Protein AF-A0A932GV19-F1 (afdb_monomer_lite)

Foldseek 3Di:
DPCLCVQDDPVLLVVLLVLLVLLLVLQVVPVVPAFWDFDDDPDPVSCVVVVVGGRTGHPVSSVVSVVSSSQSSPDPDVVDDDLVPDPPNSDDPPSVVVRD

Secondary structure (DSSP, 8-state):
--TTSTT--HHHHHHHHHHHHHHHHHHHHH-TTS-EEEE----HHHHHHTTT--EEEEHHHHHHHHHHHHHHHT---SSPPPGGG-SS--SPTTTTGGG-

Structure (mmCIF, N/CA/C/O backbone):
data_AF-A0A932GV19-F1
#
_entry.id   AF-A0A932GV19-F1
#
loop_
_atom_site.group_PDB
_atom_site.id
_atom_site.type_symbol
_atom_site.label_atom_id
_atom_site.label_alt_id
_atom_site.label_comp_id
_atom_site.label_asym_id
_atom_site.label_entity_id
_atom_site.label_seq_id
_atom_site.pdbx_PDB_ins_code
_atom_site.Cartn_x
_atom_site.Cartn_y
_atom_site.Cartn_z
_atom_site.occupancy
_atom_site.B_iso_or_equiv
_atom_site.auth_seq_id
_atom_site.auth_comp_id
_atom_site.auth_asym_id
_atom_site.auth_atom_id
_atom_site.pdbx_PDB_model_num
ATOM 1 N N . MET A 1 1 ? -1.385 -20.221 2.674 1.00 36.72 1 MET A N 1
ATOM 2 C CA . MET A 1 1 ? 0.029 -19.952 2.332 1.00 36.72 1 MET A CA 1
ATOM 3 C C . MET A 1 1 ? 0.043 -18.988 1.158 1.00 36.72 1 MET A C 1
ATOM 5 O O . MET A 1 1 ? -0.169 -19.408 0.028 1.00 36.72 1 MET A O 1
ATOM 9 N N . SER A 1 2 ? 0.136 -17.686 1.419 1.00 42.12 2 SER A N 1
ATOM 10 C CA . SER A 1 2 ? 0.026 -16.673 0.366 1.00 42.12 2 SER A CA 1
ATOM 11 C C . SER A 1 2 ? 1.376 -16.518 -0.335 1.00 42.12 2 SER A C 1
ATOM 13 O O . SER A 1 2 ? 2.210 -15.748 0.130 1.00 42.12 2 SER A O 1
ATOM 15 N N . LYS A 1 3 ? 1.556 -17.226 -1.461 1.00 49.16 3 LYS A N 1
ATOM 16 C CA . LYS A 1 3 ? 2.732 -17.212 -2.367 1.00 49.16 3 LYS A CA 1
ATOM 17 C C . LYS A 1 3 ? 3.153 -15.823 -2.895 1.00 49.16 3 LYS A C 1
ATOM 19 O O . LYS A 1 3 ? 4.079 -15.703 -3.683 1.00 49.16 3 LYS A O 1
ATOM 24 N N . LEU A 1 4 ? 2.452 -14.760 -2.500 1.00 53.38 4 LEU A N 1
ATOM 25 C CA . LEU A 1 4 ? 2.720 -13.380 -2.907 1.00 53.38 4 LEU A CA 1
ATOM 26 C C . LEU A 1 4 ? 4.004 -12.808 -2.291 1.00 53.38 4 LEU A C 1
ATOM 28 O O . LEU A 1 4 ? 4.555 -11.856 -2.832 1.00 53.38 4 LEU A O 1
ATOM 32 N N . LEU A 1 5 ? 4.464 -13.356 -1.165 1.00 55.31 5 LEU A N 1
ATOM 33 C CA . LEU A 1 5 ? 5.625 -12.829 -0.441 1.00 55.31 5 LEU A CA 1
ATOM 34 C C . LEU A 1 5 ? 6.950 -13.471 -0.887 1.00 55.31 5 LEU A C 1
ATOM 36 O O . LEU A 1 5 ? 8.004 -12.898 -0.641 1.00 55.31 5 LEU A O 1
ATOM 40 N N . ASP A 1 6 ? 6.901 -14.596 -1.608 1.00 57.84 6 ASP A N 1
ATOM 41 C CA . ASP A 1 6 ? 8.093 -15.335 -2.052 1.00 57.84 6 ASP A CA 1
ATOM 42 C C . ASP A 1 6 ? 8.878 -14.613 -3.174 1.00 57.84 6 ASP A C 1
ATOM 44 O O . ASP A 1 6 ? 10.040 -14.925 -3.413 1.00 57.84 6 ASP A O 1
ATOM 48 N N . SER A 1 7 ? 8.270 -13.623 -3.846 1.00 62.94 7 SER A N 1
ATOM 49 C CA . SER A 1 7 ? 8.860 -12.830 -4.949 1.00 62.94 7 SER A CA 1
ATOM 50 C C . SER A 1 7 ? 9.290 -11.410 -4.520 1.00 62.94 7 SER A C 1
ATOM 52 O O . SER A 1 7 ? 9.520 -10.515 -5.342 1.00 62.94 7 SER A O 1
ATOM 54 N N . LEU A 1 8 ? 9.372 -11.154 -3.211 1.00 72.00 8 LEU A N 1
ATOM 55 C CA . LEU A 1 8 ? 9.791 -9.852 -2.701 1.00 72.00 8 LEU A CA 1
ATOM 56 C C . LEU A 1 8 ? 11.319 -9.721 -2.696 1.00 72.00 8 LEU A C 1
ATOM 58 O O . LEU A 1 8 ? 12.001 -10.224 -1.807 1.00 72.00 8 LEU A O 1
ATOM 62 N N . ASP A 1 9 ? 11.845 -8.983 -3.673 1.00 79.38 9 ASP A N 1
ATOM 63 C CA . ASP A 1 9 ? 13.226 -8.505 -3.649 1.00 79.38 9 ASP A CA 1
ATOM 64 C C . ASP A 1 9 ? 13.456 -7.472 -2.519 1.00 79.38 9 ASP A C 1
ATOM 66 O O . ASP A 1 9 ? 12.520 -6.874 -1.972 1.00 79.38 9 ASP A O 1
ATOM 70 N N . ASP A 1 10 ? 14.722 -7.213 -2.180 1.00 81.19 10 ASP A N 1
ATOM 71 C CA . ASP A 1 10 ? 15.085 -6.294 -1.092 1.00 81.19 10 ASP A CA 1
ATOM 72 C C . ASP A 1 10 ? 14.556 -4.864 -1.293 1.00 81.19 10 ASP A C 1
ATOM 74 O O . ASP A 1 10 ? 14.339 -4.123 -0.327 1.00 81.19 10 ASP A O 1
ATOM 78 N N . LYS A 1 11 ? 14.358 -4.435 -2.545 1.00 83.25 11 LYS A N 1
ATOM 79 C CA . LYS A 1 11 ? 13.822 -3.109 -2.863 1.00 83.25 11 LYS A CA 1
ATOM 80 C C . LYS A 1 11 ? 12.323 -3.057 -2.592 1.00 83.25 11 LYS A C 1
ATOM 82 O O . LYS A 1 11 ? 11.876 -2.122 -1.929 1.00 83.25 11 LYS A O 1
ATOM 87 N N . LYS A 1 12 ? 11.563 -4.067 -3.022 1.00 83.94 12 LYS A N 1
ATOM 88 C CA . LYS A 1 12 ? 10.136 -4.220 -2.706 1.00 83.94 12 LYS A CA 1
ATOM 89 C C . LYS A 1 12 ? 9.927 -4.286 -1.190 1.00 83.94 12 LYS A C 1
ATOM 91 O O . LYS A 1 12 ? 9.041 -3.603 -0.683 1.00 83.94 12 LYS A O 1
ATOM 96 N N . ILE A 1 13 ? 10.784 -5.006 -0.461 1.00 80.81 13 ILE A N 1
ATOM 97 C CA . ILE A 1 13 ? 10.756 -5.071 1.013 1.00 80.81 13 ILE A CA 1
ATOM 98 C C . ILE A 1 13 ? 10.938 -3.682 1.643 1.00 80.81 13 ILE A C 1
ATOM 100 O O . ILE A 1 13 ? 10.137 -3.274 2.489 1.00 80.81 13 ILE A O 1
ATOM 104 N N . ARG A 1 14 ? 11.958 -2.924 1.218 1.00 82.81 14 ARG A N 1
ATOM 105 C CA . ARG A 1 14 ? 12.180 -1.553 1.712 1.00 82.81 14 ARG A CA 1
ATOM 106 C C . ARG A 1 14 ? 11.000 -0.632 1.404 1.00 82.81 14 ARG A C 1
ATOM 108 O O . ARG A 1 14 ? 10.577 0.117 2.282 1.00 82.81 14 ARG A O 1
ATOM 115 N N . ASP A 1 15 ? 10.440 -0.721 0.202 1.00 85.50 15 ASP A N 1
ATOM 116 C CA . ASP A 1 15 ? 9.287 0.087 -0.203 1.00 85.50 15 ASP A CA 1
ATOM 117 C C . ASP A 1 15 ? 8.034 -0.239 0.631 1.00 85.50 15 ASP A C 1
ATOM 119 O O . ASP A 1 15 ? 7.320 0.677 1.041 1.00 85.50 15 ASP A O 1
ATOM 123 N N . ILE A 1 16 ? 7.788 -1.521 0.941 1.00 84.69 16 ILE A N 1
ATOM 124 C CA . ILE A 1 16 ? 6.692 -1.948 1.829 1.00 84.69 16 ILE A CA 1
ATOM 125 C C . ILE A 1 16 ? 6.873 -1.356 3.231 1.00 84.69 16 ILE A C 1
ATOM 127 O O . ILE A 1 16 ? 5.912 -0.851 3.811 1.00 84.69 16 ILE A O 1
ATOM 131 N N . ARG A 1 17 ? 8.099 -1.374 3.769 1.00 82.62 17 ARG A N 1
ATOM 132 C CA . ARG A 1 17 ? 8.397 -0.800 5.090 1.00 82.62 17 ARG A CA 1
ATOM 133 C C . ARG A 1 17 ? 8.107 0.699 5.137 1.00 82.62 17 ARG A C 1
ATOM 135 O O . ARG A 1 17 ? 7.455 1.169 6.065 1.00 82.62 17 ARG A O 1
ATOM 142 N N . VAL A 1 18 ? 8.574 1.442 4.133 1.00 85.44 18 VAL A N 1
ATOM 143 C CA . VAL A 1 18 ? 8.317 2.888 4.028 1.00 85.44 18 VAL A CA 1
ATOM 144 C C . VAL A 1 18 ? 6.815 3.158 3.951 1.00 85.44 18 VAL A C 1
ATOM 146 O O . VAL A 1 18 ? 6.315 4.037 4.652 1.00 85.44 18 VAL A O 1
ATOM 149 N N . LEU A 1 19 ? 6.087 2.371 3.154 1.00 86.69 19 LEU A N 1
ATOM 150 C CA . LEU A 1 19 ? 4.639 2.495 3.025 1.00 86.69 19 LEU A CA 1
ATOM 151 C C . LEU A 1 19 ? 3.909 2.236 4.353 1.00 86.69 19 LEU A C 1
ATOM 153 O O . LEU A 1 19 ? 3.022 3.007 4.710 1.00 86.69 19 LEU A O 1
ATOM 157 N N . GLY A 1 20 ? 4.294 1.193 5.094 1.00 85.69 20 GLY A N 1
ATOM 158 C CA . GLY A 1 20 ? 3.718 0.878 6.406 1.00 85.69 20 GLY A CA 1
ATOM 159 C C . GLY A 1 20 ? 3.894 2.014 7.414 1.00 85.69 20 GLY A C 1
ATOM 160 O O . GLY A 1 20 ? 2.921 2.438 8.036 1.00 85.69 20 GLY A O 1
ATOM 161 N N . ASN A 1 21 ? 5.105 2.571 7.510 1.00 85.00 21 ASN A N 1
ATOM 162 C CA . ASN A 1 21 ? 5.390 3.707 8.394 1.00 85.00 21 ASN A CA 1
ATOM 163 C C . ASN A 1 21 ? 4.566 4.942 8.018 1.00 85.00 21 ASN A C 1
ATOM 165 O O . ASN A 1 21 ? 3.991 5.596 8.884 1.00 85.00 21 ASN A O 1
ATOM 169 N N . PHE A 1 22 ? 4.485 5.245 6.723 1.00 87.12 22 PHE A N 1
ATOM 170 C CA . PHE A 1 22 ? 3.735 6.396 6.238 1.00 87.12 22 PHE A CA 1
ATOM 171 C C . PHE A 1 22 ? 2.233 6.265 6.524 1.00 87.12 22 PHE A C 1
ATOM 173 O O . PHE A 1 22 ? 1.620 7.202 7.028 1.00 87.12 22 PHE A O 1
ATOM 180 N N . ILE A 1 23 ? 1.649 5.088 6.277 1.00 88.38 23 ILE A N 1
ATOM 181 C CA . ILE A 1 23 ? 0.230 4.828 6.562 1.00 88.38 23 ILE A CA 1
ATOM 182 C C . ILE A 1 23 ? -0.050 4.847 8.069 1.00 88.38 23 ILE A C 1
ATOM 184 O O . ILE A 1 23 ? -1.114 5.309 8.467 1.00 88.38 23 ILE A O 1
ATOM 188 N N . SER A 1 24 ? 0.887 4.394 8.906 1.00 86.88 24 SER A N 1
ATOM 189 C CA . SER A 1 24 ? 0.771 4.492 10.368 1.00 86.88 24 SER A CA 1
ATOM 190 C C . SER A 1 24 ? 0.648 5.945 10.833 1.00 86.88 24 SER A C 1
ATOM 192 O O . SER A 1 24 ? -0.291 6.292 11.553 1.00 86.88 24 SER A O 1
ATOM 194 N N . ILE A 1 25 ? 1.539 6.817 10.349 1.00 87.38 25 ILE A N 1
ATOM 195 C CA . ILE A 1 25 ? 1.500 8.256 10.649 1.00 87.38 25 ILE A CA 1
ATOM 196 C C . ILE A 1 25 ? 0.195 8.866 10.125 1.00 87.38 25 ILE A C 1
ATOM 198 O O . ILE A 1 25 ? -0.541 9.481 10.892 1.00 87.38 25 ILE A O 1
ATOM 202 N N . PHE A 1 26 ? -0.151 8.603 8.862 1.00 89.12 26 PHE A N 1
ATOM 203 C CA . PHE A 1 26 ? -1.382 9.101 8.246 1.00 89.12 26 PHE A CA 1
ATOM 204 C C . PHE A 1 26 ? -2.640 8.676 9.017 1.00 89.12 26 PHE A C 1
ATOM 206 O O . PHE A 1 26 ? -3.516 9.501 9.270 1.00 89.12 26 PHE A O 1
ATOM 213 N N . CYS A 1 27 ? -2.724 7.407 9.425 1.00 89.06 27 CYS A N 1
ATOM 214 C CA . CYS A 1 27 ? -3.838 6.879 10.208 1.00 89.06 27 CYS A CA 1
ATOM 215 C C . CYS A 1 27 ? -3.945 7.563 11.573 1.00 89.06 27 CYS A C 1
ATOM 217 O O . CYS A 1 27 ? -5.048 7.838 12.045 1.00 89.06 27 CYS A O 1
ATOM 219 N N . ARG A 1 28 ? -2.809 7.820 12.226 1.00 87.19 28 ARG A N 1
ATOM 220 C CA . ARG A 1 28 ? -2.776 8.494 13.525 1.00 87.19 28 ARG A CA 1
ATOM 221 C C . ARG A 1 28 ? -3.235 9.947 13.417 1.00 87.19 28 ARG A C 1
ATOM 223 O O . ARG A 1 28 ? -3.983 10.390 14.282 1.00 87.19 28 ARG A O 1
ATOM 230 N N . GLU A 1 29 ? -2.794 10.661 12.386 1.00 89.44 29 GLU A N 1
ATOM 231 C CA . GLU A 1 29 ? -3.080 12.090 12.216 1.00 89.44 29 GLU A CA 1
ATOM 232 C C . GLU A 1 29 ? -4.492 12.356 11.683 1.00 89.44 29 GLU A C 1
ATOM 234 O O . GLU A 1 29 ? -5.148 13.282 12.151 1.00 89.44 29 GLU A O 1
ATOM 239 N N . ASN A 1 30 ? -4.992 11.526 10.763 1.00 87.50 30 ASN A N 1
ATOM 240 C CA . ASN A 1 30 ? -6.278 11.768 10.099 1.00 87.50 30 ASN A CA 1
ATOM 241 C C . ASN A 1 30 ? -7.436 10.975 10.709 1.00 87.50 30 ASN A C 1
ATOM 243 O O . ASN A 1 30 ? -8.573 11.435 10.684 1.00 87.50 30 ASN A O 1
ATOM 247 N N . HIS A 1 31 ? -7.169 9.798 11.282 1.00 86.19 31 HIS A N 1
ATOM 248 C CA . HIS A 1 31 ? -8.198 8.897 11.815 1.00 86.19 31 HIS A CA 1
ATOM 249 C C . HIS A 1 31 ? -8.022 8.698 13.327 1.00 86.19 31 HIS A C 1
ATOM 251 O O . HIS A 1 31 ? -7.967 7.577 13.836 1.00 86.19 31 HIS A O 1
ATOM 257 N N . GLY A 1 32 ? -7.890 9.810 14.059 1.00 74.81 32 GLY A N 1
ATOM 258 C CA . GLY A 1 32 ? -7.665 9.856 15.508 1.00 74.81 32 GLY A CA 1
ATOM 259 C C . GLY A 1 32 ? -8.670 9.041 16.334 1.00 74.81 32 GLY A C 1
ATOM 260 O O . GLY A 1 32 ? -8.272 8.395 17.305 1.00 74.81 32 GLY A O 1
ATOM 261 N N . THR A 1 33 ? -9.933 9.046 15.905 1.00 77.19 33 THR A N 1
ATOM 262 C CA . THR A 1 33 ? -11.119 8.539 16.614 1.00 77.19 33 THR A CA 1
ATOM 263 C C . THR A 1 33 ? -11.539 7.118 16.234 1.00 77.19 33 THR A C 1
ATOM 265 O O . THR A 1 33 ? -12.404 6.549 16.897 1.00 77.19 33 THR A O 1
ATOM 268 N N . GLU A 1 34 ? -10.953 6.526 15.192 1.00 80.81 34 GLU A N 1
ATOM 269 C CA . GLU A 1 34 ? -11.325 5.184 14.738 1.00 80.81 34 GLU A CA 1
ATOM 270 C C . GLU A 1 34 ? -10.632 4.079 15.549 1.00 80.81 34 GLU A C 1
ATOM 272 O O . GLU A 1 34 ? -9.491 4.223 16.000 1.00 80.81 34 GLU A O 1
ATOM 277 N N . ALA A 1 35 ? -11.306 2.935 15.702 1.00 84.00 35 ALA A N 1
ATOM 278 C CA . ALA A 1 35 ? -10.725 1.759 16.342 1.00 84.00 35 ALA A CA 1
ATOM 279 C C . ALA A 1 35 ? -9.550 1.223 15.507 1.00 84.00 35 ALA A C 1
ATOM 281 O O . ALA A 1 35 ? -9.681 1.000 14.301 1.00 84.00 35 ALA A O 1
ATOM 282 N N . ARG A 1 36 ? -8.403 1.000 16.157 1.00 84.19 36 ARG A N 1
ATOM 283 C CA . ARG A 1 36 ? -7.187 0.489 15.515 1.00 84.19 36 ARG A CA 1
ATOM 284 C C . ARG A 1 36 ? -6.966 -0.970 15.880 1.00 84.19 36 ARG A C 1
ATOM 286 O O . ARG A 1 36 ? -7.071 -1.337 17.046 1.00 84.19 36 ARG A O 1
ATOM 293 N N . ALA A 1 37 ? -6.628 -1.775 14.883 1.00 83.31 37 ALA A N 1
ATOM 294 C CA . ALA A 1 37 ? -6.216 -3.160 15.049 1.00 83.31 37 ALA A CA 1
ATOM 295 C C . ALA A 1 37 ? -4.764 -3.327 14.589 1.00 83.31 37 ALA A C 1
ATOM 297 O O . ALA A 1 37 ? -4.283 -2.581 13.730 1.00 83.31 37 ALA A O 1
ATOM 298 N N . GLY A 1 38 ? -4.068 -4.306 15.165 1.00 80.12 38 GLY A N 1
ATOM 299 C CA . GLY A 1 38 ? -2.703 -4.641 14.781 1.00 80.12 38 GLY A CA 1
ATOM 300 C C . GLY A 1 38 ? -2.637 -5.202 13.360 1.00 80.12 38 GLY A C 1
ATOM 301 O O . GLY A 1 38 ? -3.253 -6.223 13.051 1.00 80.12 38 GLY A O 1
ATOM 302 N N . PHE A 1 39 ? -1.873 -4.549 12.486 1.00 79.25 39 PHE A N 1
ATOM 303 C CA . PHE A 1 39 ? -1.500 -5.102 11.188 1.00 79.25 39 PHE A CA 1
ATOM 304 C C . PHE A 1 39 ? -0.26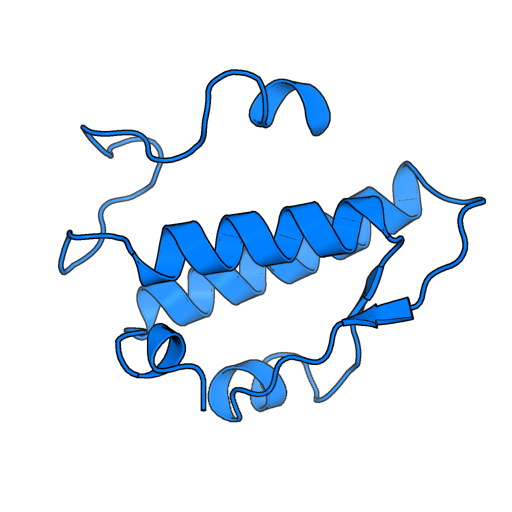4 -5.995 11.359 1.00 79.25 39 PHE A C 1
ATOM 306 O O . PHE A 1 39 ? 0.850 -5.504 11.552 1.00 79.25 39 PHE A O 1
ATOM 313 N N . LEU A 1 40 ? -0.458 -7.314 11.272 1.00 69.19 40 LEU A N 1
ATOM 314 C CA . LEU A 1 40 ? 0.615 -8.305 11.389 1.00 69.19 40 LEU A CA 1
ATOM 315 C C . LEU A 1 40 ? 1.321 -8.531 10.050 1.00 69.19 40 LEU A C 1
ATOM 317 O O . LEU A 1 40 ? 0.749 -9.088 9.108 1.00 69.19 40 LEU A O 1
ATOM 321 N N . ILE A 1 41 ? 2.607 -8.187 9.985 1.00 65.56 41 ILE A N 1
ATOM 322 C CA . ILE A 1 41 ? 3.457 -8.556 8.851 1.00 65.56 41 ILE A CA 1
ATOM 323 C C . ILE A 1 41 ? 4.083 -9.922 9.135 1.00 65.56 41 ILE A C 1
ATOM 325 O O . ILE A 1 41 ? 4.970 -10.053 9.971 1.00 65.56 41 ILE A O 1
ATOM 329 N N . LYS A 1 42 ? 3.622 -10.954 8.419 1.00 57.69 42 LYS A N 1
ATOM 330 C CA . LYS A 1 42 ? 4.082 -12.348 8.588 1.00 57.69 42 LYS A CA 1
ATOM 331 C C . LYS A 1 42 ? 5.471 -12.632 8.007 1.00 57.69 42 LYS A C 1
ATOM 333 O O . LYS A 1 42 ? 5.976 -13.740 8.153 1.00 57.69 42 LYS A O 1
ATOM 338 N N . ASP A 1 43 ? 6.067 -11.666 7.318 1.00 63.97 43 ASP A N 1
ATOM 339 C CA . ASP A 1 43 ? 7.404 -11.805 6.756 1.00 63.97 43 ASP A CA 1
ATOM 340 C C . ASP A 1 43 ? 8.460 -11.495 7.823 1.00 63.97 43 ASP A C 1
ATOM 342 O O . ASP A 1 43 ? 8.515 -10.390 8.361 1.00 63.97 43 ASP A O 1
ATOM 346 N N . ALA A 1 44 ? 9.310 -12.476 8.127 1.00 63.03 44 ALA A N 1
ATOM 347 C CA . ALA A 1 44 ? 10.311 -12.360 9.183 1.00 63.03 44 ALA A CA 1
ATOM 348 C C . ALA A 1 44 ? 11.378 -11.282 8.896 1.00 63.03 44 ALA A C 1
ATOM 350 O O . ALA A 1 44 ? 11.921 -10.704 9.840 1.00 63.03 44 ALA A O 1
ATOM 351 N N . ARG A 1 45 ? 11.679 -10.971 7.622 1.00 60.59 45 ARG A N 1
ATOM 352 C CA . ARG A 1 45 ? 12.648 -9.918 7.247 1.00 60.59 45 ARG A CA 1
ATOM 353 C C . ARG A 1 45 ? 12.056 -8.522 7.455 1.00 60.59 45 ARG A C 1
ATOM 355 O O . ARG A 1 45 ? 12.741 -7.627 7.961 1.00 60.59 45 ARG A O 1
ATOM 362 N N . LEU A 1 46 ? 10.780 -8.346 7.124 1.00 61.03 46 LEU A N 1
ATOM 363 C CA . LEU A 1 46 ? 10.013 -7.132 7.410 1.00 61.03 46 LEU A CA 1
ATOM 364 C C . LEU A 1 46 ? 9.759 -6.953 8.908 1.00 61.03 46 LEU A C 1
ATOM 366 O O . LEU A 1 46 ? 9.994 -5.862 9.425 1.00 61.03 46 LEU A O 1
ATOM 370 N N . ALA A 1 47 ? 9.364 -8.013 9.614 1.00 63.16 47 ALA A N 1
ATOM 371 C CA . ALA A 1 47 ? 9.120 -7.987 11.057 1.00 63.16 47 ALA A CA 1
ATOM 372 C C . ALA A 1 47 ? 10.373 -7.552 11.831 1.00 63.16 47 ALA A C 1
ATOM 374 O O . ALA 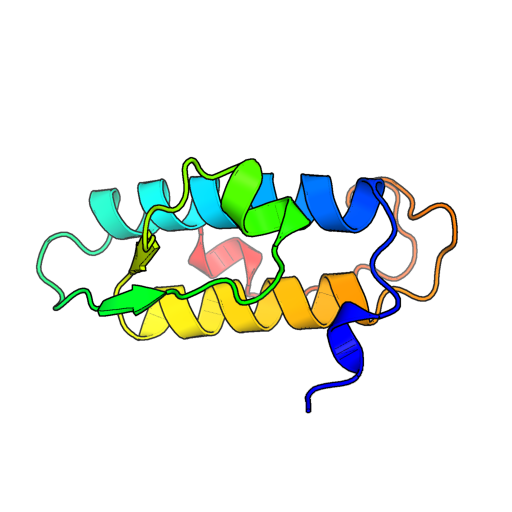A 1 47 ? 10.311 -6.665 12.679 1.00 63.16 47 ALA A O 1
ATOM 375 N N . ARG A 1 48 ? 11.543 -8.089 11.466 1.00 58.09 48 ARG A N 1
ATOM 376 C CA . ARG A 1 48 ? 12.835 -7.736 12.080 1.00 58.09 48 ARG A CA 1
ATOM 377 C C . ARG A 1 48 ? 13.260 -6.291 11.800 1.00 58.09 48 ARG A C 1
ATOM 379 O O . ARG A 1 48 ? 14.021 -5.713 12.566 1.00 58.09 48 ARG A O 1
ATOM 386 N N . SER A 1 49 ? 12.755 -5.708 10.714 1.00 52.00 49 SER A N 1
ATOM 387 C CA . SER A 1 49 ? 12.995 -4.312 10.345 1.00 52.00 49 SER A CA 1
ATOM 388 C C . SER A 1 49 ? 12.025 -3.339 11.026 1.00 52.00 49 SER A C 1
ATOM 390 O O . SER A 1 49 ? 12.358 -2.172 11.196 1.00 52.00 49 SER A O 1
ATOM 392 N N . LEU A 1 50 ? 10.833 -3.784 11.415 1.00 57.47 50 LEU A N 1
ATOM 393 C CA . LEU A 1 50 ? 9.806 -2.975 12.084 1.00 57.47 50 LEU A CA 1
ATOM 394 C C . LEU A 1 50 ? 9.776 -3.218 13.603 1.00 57.47 50 LEU A C 1
ATOM 396 O O . LEU A 1 50 ? 8.746 -3.038 14.236 1.00 57.47 50 LEU A O 1
ATOM 400 N N . SER A 1 51 ? 10.904 -3.648 14.181 1.00 55.16 51 SER A N 1
ATOM 401 C CA . SER A 1 51 ? 11.044 -3.951 15.615 1.00 55.16 51 SER A CA 1
ATOM 402 C C . SER A 1 51 ? 9.998 -4.939 16.156 1.00 55.16 51 SER A C 1
ATOM 404 O O . SER A 1 51 ? 9.686 -4.914 17.338 1.00 55.16 51 SER A O 1
ATOM 406 N N . GLY A 1 52 ? 9.455 -5.821 15.308 1.00 54.34 52 GLY A N 1
ATOM 407 C CA . GLY A 1 52 ? 8.432 -6.793 15.704 1.00 54.34 52 GLY A CA 1
ATOM 408 C C . GLY A 1 52 ? 7.085 -6.186 16.109 1.00 54.34 52 GLY A C 1
ATOM 409 O O . GLY A 1 52 ? 6.250 -6.917 16.634 1.00 54.34 52 GLY A O 1
ATOM 410 N N . GLU A 1 53 ? 6.860 -4.890 15.883 1.00 57.72 53 GLU A N 1
ATOM 411 C CA . GLU A 1 53 ? 5.658 -4.216 16.368 1.00 57.72 53 GLU A CA 1
ATOM 412 C C . GLU A 1 53 ? 4.486 -4.376 15.395 1.00 57.72 53 GLU A C 1
ATOM 414 O O . GLU A 1 53 ? 4.600 -4.169 14.182 1.00 57.72 53 GLU A O 1
ATOM 419 N N . GLU A 1 54 ? 3.332 -4.745 15.947 1.00 71.12 54 GLU A N 1
ATOM 420 C CA . GLU A 1 54 ? 2.054 -4.632 15.256 1.00 71.12 54 GLU A CA 1
ATOM 421 C C . GLU A 1 54 ? 1.818 -3.163 14.903 1.00 71.12 54 GLU A C 1
ATOM 423 O O . GLU A 1 54 ? 1.882 -2.299 15.773 1.00 71.12 54 GLU A O 1
ATOM 428 N N . ILE A 1 55 ? 1.531 -2.859 13.634 1.00 78.00 55 ILE A N 1
ATOM 429 C CA . ILE A 1 55 ? 1.235 -1.479 13.235 1.00 78.00 55 ILE A CA 1
ATOM 430 C C . ILE A 1 55 ? -0.250 -1.220 13.528 1.00 78.00 55 ILE A C 1
ATOM 432 O O . ILE A 1 55 ? -1.091 -1.830 12.861 1.00 78.00 55 ILE A O 1
ATOM 436 N N . PRO A 1 56 ? -0.613 -0.346 14.488 1.00 83.38 56 PRO A N 1
ATOM 437 C CA . PRO A 1 56 ? -2.010 -0.092 14.811 1.00 83.38 56 PRO A CA 1
ATOM 438 C C . PRO A 1 56 ? -2.647 0.771 13.718 1.00 83.38 56 PRO A C 1
ATOM 440 O O . PRO A 1 56 ? -2.358 1.962 13.602 1.00 83.38 56 PRO A O 1
ATOM 443 N N . LEU A 1 57 ? -3.542 0.182 12.925 1.00 88.75 57 LEU A N 1
ATOM 444 C CA . LEU A 1 57 ? -4.239 0.858 11.828 1.00 88.75 57 LEU A CA 1
ATOM 445 C C . LEU A 1 57 ? -5.753 0.722 11.978 1.00 88.75 57 LEU A C 1
ATOM 447 O O . LEU A 1 57 ? -6.248 -0.314 12.423 1.00 88.75 57 LEU A O 1
ATOM 451 N N . CYS A 1 58 ? -6.503 1.744 11.561 1.00 91.31 58 CYS A N 1
ATOM 452 C CA . CYS A 1 58 ? -7.945 1.608 11.381 1.00 91.31 58 CYS A CA 1
ATOM 453 C C . CYS A 1 58 ? -8.260 0.659 10.213 1.00 91.31 58 CYS A C 1
ATOM 455 O O . CYS A 1 58 ? -7.391 0.343 9.390 1.00 91.31 58 CYS A O 1
ATOM 457 N N . ALA A 1 59 ? -9.515 0.221 10.109 1.00 88.38 59 ALA A N 1
ATOM 458 C CA . ALA A 1 59 ? -9.944 -0.726 9.079 1.00 88.38 59 ALA A CA 1
ATOM 459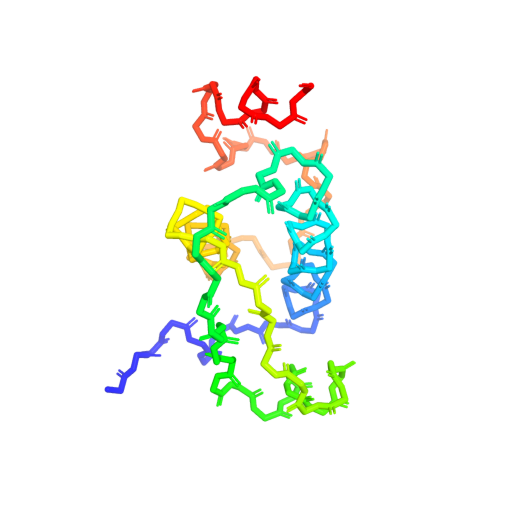 C C . ALA A 1 59 ? -9.626 -0.245 7.650 1.00 88.38 59 ALA A C 1
ATOM 461 O O . ALA A 1 59 ? -9.241 -1.046 6.794 1.00 88.38 59 ALA A O 1
ATOM 462 N N . ASP A 1 60 ? -9.736 1.055 7.386 1.00 88.38 60 ASP A N 1
ATOM 463 C CA . ASP A 1 60 ? -9.482 1.604 6.055 1.00 88.38 60 ASP A CA 1
ATOM 464 C C . ASP A 1 60 ? -7.992 1.738 5.746 1.00 88.38 60 ASP A C 1
ATOM 466 O O . ASP A 1 60 ? -7.549 1.360 4.656 1.00 88.38 60 ASP A O 1
ATOM 470 N N . CYS A 1 61 ? -7.181 2.147 6.722 1.00 89.69 61 CYS A N 1
ATOM 471 C CA . CYS A 1 61 ? -5.726 2.144 6.582 1.00 89.69 61 CYS A CA 1
ATOM 472 C C . CYS A 1 61 ? -5.162 0.719 6.451 1.00 89.69 61 CYS A C 1
ATOM 474 O O . CYS A 1 61 ? -4.200 0.504 5.712 1.00 89.69 61 CYS A O 1
ATOM 476 N N . HIS A 1 62 ? -5.802 -0.273 7.074 1.00 88.81 62 HIS A N 1
ATOM 477 C CA . HIS A 1 62 ? -5.456 -1.684 6.909 1.00 88.81 62 HIS A CA 1
ATOM 478 C C . HIS A 1 62 ? -5.681 -2.157 5.462 1.00 88.81 62 HIS A C 1
ATOM 480 O O . HIS A 1 62 ? -4.817 -2.815 4.872 1.00 88.81 62 HIS A O 1
ATOM 486 N N . LYS A 1 63 ? -6.817 -1.790 4.851 1.00 87.38 63 LYS A N 1
ATOM 487 C CA . LYS A 1 63 ? -7.100 -2.072 3.429 1.00 87.38 63 LYS A CA 1
ATOM 488 C C . LYS A 1 63 ? -6.125 -1.337 2.508 1.00 87.38 63 LYS A C 1
ATOM 490 O O . LYS A 1 63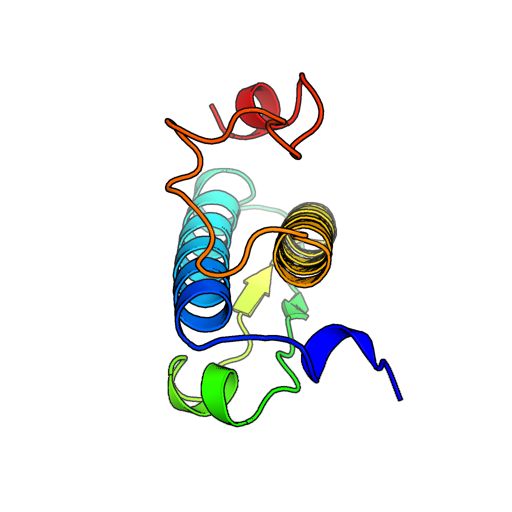 ? -5.654 -1.918 1.530 1.00 87.38 63 LYS A O 1
ATOM 495 N N . LEU A 1 64 ? -5.809 -0.080 2.822 1.00 87.50 64 LEU A N 1
ATOM 496 C CA . LEU A 1 64 ? -4.869 0.746 2.063 1.00 87.50 64 LEU A CA 1
ATOM 497 C C . LEU A 1 64 ? -3.467 0.121 2.033 1.00 87.50 64 LEU A C 1
ATOM 499 O O . LEU A 1 64 ? -2.889 -0.038 0.955 1.00 87.50 64 LEU A O 1
ATOM 503 N N . LEU A 1 65 ? -2.952 -0.291 3.195 1.00 86.88 65 LEU A N 1
ATOM 504 C CA . LEU A 1 65 ? -1.643 -0.934 3.300 1.00 86.88 65 LEU A CA 1
ATOM 505 C C . LEU A 1 65 ? -1.626 -2.289 2.583 1.00 86.88 65 LEU A C 1
ATOM 507 O O . LEU A 1 65 ? -0.727 -2.544 1.780 1.00 86.88 65 LEU A O 1
ATOM 511 N N . ALA A 1 66 ? -2.643 -3.130 2.799 1.00 85.50 66 ALA A N 1
ATOM 512 C CA . ALA A 1 66 ? -2.757 -4.419 2.117 1.00 85.50 66 ALA A CA 1
ATOM 513 C C . ALA A 1 66 ? -2.784 -4.262 0.586 1.00 85.50 66 ALA A C 1
ATOM 515 O O . ALA A 1 66 ? -2.110 -5.008 -0.129 1.00 85.50 66 ALA A O 1
ATOM 516 N N . HIS A 1 67 ? -3.505 -3.256 0.079 1.00 86.38 67 HIS A N 1
ATOM 517 C CA . HIS A 1 67 ? -3.547 -2.950 -1.349 1.00 86.38 67 HIS A CA 1
ATOM 518 C C . HIS A 1 67 ? -2.167 -2.557 -1.892 1.00 86.38 67 HIS A C 1
ATOM 520 O O . HIS A 1 67 ? -1.726 -3.099 -2.908 1.00 86.38 67 HIS A O 1
ATOM 526 N N . GLY A 1 68 ? -1.457 -1.655 -1.209 1.00 86.38 68 GLY A N 1
ATOM 527 C CA . GLY A 1 68 ? -0.126 -1.224 -1.634 1.00 86.38 68 GLY A CA 1
ATOM 528 C C . GLY A 1 68 ? 0.909 -2.353 -1.611 1.00 86.38 68 GLY A C 1
ATOM 529 O O . GLY A 1 68 ? 1.675 -2.494 -2.566 1.00 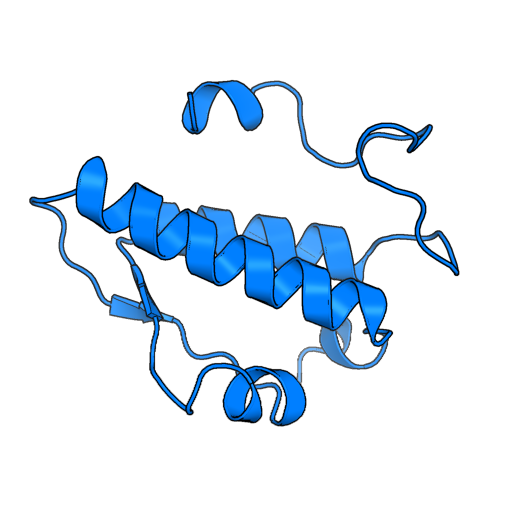86.38 68 GLY A O 1
ATOM 530 N N . ILE A 1 69 ? 0.876 -3.220 -0.591 1.00 84.62 69 ILE A N 1
ATOM 531 C CA . ILE A 1 69 ? 1.717 -4.429 -0.527 1.00 84.62 69 ILE A CA 1
ATOM 532 C C . ILE A 1 69 ? 1.437 -5.340 -1.722 1.00 84.62 69 ILE A C 1
ATOM 534 O O . ILE A 1 69 ? 2.368 -5.754 -2.412 1.00 84.62 69 ILE A O 1
ATOM 538 N N . ALA A 1 70 ? 0.161 -5.610 -2.015 1.00 84.94 70 ALA A N 1
ATOM 539 C CA . ALA A 1 70 ? -0.219 -6.459 -3.139 1.00 84.94 70 ALA A CA 1
ATOM 540 C C . ALA A 1 70 ? 0.282 -5.900 -4.482 1.00 84.94 70 ALA A C 1
ATOM 542 O O . ALA A 1 70 ? 0.739 -6.670 -5.328 1.00 84.94 70 ALA A O 1
ATOM 543 N N . LYS A 1 71 ? 0.241 -4.574 -4.680 1.00 86.06 71 LYS A N 1
ATOM 544 C CA . LYS A 1 71 ? 0.767 -3.916 -5.890 1.00 86.06 71 LYS A CA 1
ATOM 545 C C . LYS A 1 71 ? 2.289 -3.976 -5.993 1.00 86.06 71 LYS A C 1
ATOM 547 O O . LYS A 1 71 ? 2.810 -4.112 -7.097 1.00 86.06 71 LYS A O 1
ATOM 552 N N . LEU A 1 72 ? 2.999 -3.879 -4.870 1.00 84.31 72 LEU A N 1
ATOM 553 C CA . LEU A 1 72 ? 4.459 -4.008 -4.829 1.00 84.31 72 LEU A CA 1
ATOM 554 C C . LEU A 1 72 ? 4.906 -5.442 -5.130 1.00 84.31 72 LEU A C 1
ATOM 556 O O . LEU A 1 72 ? 5.835 -5.629 -5.914 1.00 84.31 72 LEU A O 1
ATOM 560 N N . ALA A 1 73 ? 4.207 -6.433 -4.571 1.00 82.56 73 ALA A N 1
ATOM 561 C CA . ALA A 1 73 ? 4.457 -7.851 -4.824 1.00 82.56 73 ALA A CA 1
ATOM 562 C C . ALA A 1 73 ? 4.233 -8.235 -6.296 1.00 82.56 73 ALA A C 1
ATOM 564 O O . ALA A 1 73 ? 5.028 -8.967 -6.870 1.00 82.56 73 ALA A O 1
ATOM 565 N N . GLN A 1 74 ? 3.189 -7.689 -6.926 1.00 84.06 74 GLN A N 1
ATOM 566 C CA . GLN A 1 74 ? 2.842 -7.946 -8.331 1.00 84.06 74 GLN A CA 1
ATOM 567 C C . GLN A 1 74 ? 3.635 -7.092 -9.334 1.00 84.06 74 GLN A C 1
ATOM 569 O O . GLN A 1 74 ? 3.316 -7.092 -10.521 1.00 84.06 74 GLN A O 1
ATOM 574 N N . CYS A 1 75 ? 4.625 -6.310 -8.891 1.00 85.69 75 CYS A N 1
ATOM 575 C CA . CYS A 1 75 ? 5.388 -5.464 -9.801 1.00 85.69 75 CYS A CA 1
ATOM 576 C C . CYS A 1 75 ? 6.209 -6.334 -10.776 1.00 85.69 75 CYS A C 1
ATOM 578 O O . CYS A 1 75 ? 7.047 -7.104 -10.303 1.00 85.69 75 CYS A O 1
ATOM 580 N N . PRO A 1 76 ? 6.015 -6.187 -12.104 1.00 84.62 76 PRO A N 1
ATOM 581 C CA . PRO A 1 76 ? 6.671 -7.036 -13.102 1.00 84.62 76 PRO A CA 1
ATOM 582 C C . PRO A 1 76 ? 8.123 -6.630 -13.397 1.00 84.62 76 PRO A C 1
ATOM 584 O O . PRO A 1 76 ? 8.812 -7.312 -14.143 1.00 84.62 76 PRO A O 1
ATOM 587 N N . TYR A 1 77 ? 8.583 -5.496 -12.863 1.00 83.81 77 TYR A N 1
ATOM 588 C CA . TYR A 1 77 ? 9.908 -4.957 -13.149 1.00 83.81 77 TYR A CA 1
ATOM 589 C C . TYR A 1 77 ? 10.956 -5.470 -12.155 1.00 83.81 77 TYR A C 1
ATOM 591 O O . TYR A 1 77 ? 10.796 -5.288 -10.945 1.00 83.81 77 TYR A O 1
ATOM 599 N N . GLU A 1 78 ? 12.073 -5.984 -12.672 1.00 79.50 78 GLU A N 1
ATOM 600 C CA . GLU A 1 78 ? 13.260 -6.375 -11.903 1.00 79.50 78 GLU A CA 1
ATOM 601 C C . GLU A 1 78 ? 14.543 -5.839 -12.582 1.00 79.50 78 GLU A C 1
ATOM 603 O O . GLU A 1 78 ? 14.899 -6.313 -13.659 1.00 79.50 78 GLU A O 1
ATOM 608 N N . PRO A 1 79 ? 15.246 -4.842 -11.995 1.00 77.25 79 PRO A N 1
ATOM 609 C CA . PRO A 1 79 ? 14.919 -4.147 -10.752 1.00 77.25 79 PRO A CA 1
ATOM 610 C C . PRO A 1 79 ? 13.777 -3.135 -10.934 1.00 77.25 79 PRO A C 1
ATOM 612 O O . PRO A 1 79 ? 13.759 -2.341 -11.874 1.00 77.25 79 PRO A O 1
ATOM 615 N N . LYS A 1 80 ? 12.854 -3.085 -9.968 1.00 82.88 80 LYS A N 1
ATOM 616 C CA . LYS A 1 80 ? 11.735 -2.131 -9.960 1.00 82.88 80 LYS A CA 1
ATOM 617 C C . LYS A 1 80 ? 12.220 -0.671 -10.118 1.00 82.88 80 LYS A C 1
ATOM 619 O O . LYS A 1 80 ? 13.040 -0.229 -9.304 1.00 82.88 80 LYS A O 1
ATOM 624 N N . PRO A 1 81 ? 11.705 0.136 -11.070 1.00 85.88 81 PRO A N 1
ATOM 625 C CA . PRO A 1 81 ? 12.045 1.557 -11.178 1.00 85.88 81 PRO A CA 1
ATOM 626 C C . PRO A 1 81 ? 11.429 2.375 -10.032 1.00 85.88 81 PRO A C 1
ATOM 628 O O . PRO A 1 81 ? 10.540 1.925 -9.308 1.00 85.88 81 PRO A O 1
ATOM 631 N N . MET A 1 82 ? 11.879 3.619 -9.845 1.00 83.38 82 MET A N 1
ATOM 632 C CA . MET A 1 82 ? 11.200 4.527 -8.911 1.00 83.38 82 MET A CA 1
ATOM 633 C C . MET A 1 82 ? 9.756 4.754 -9.368 1.00 83.38 82 MET A C 1
ATOM 635 O O . MET A 1 82 ? 9.533 4.987 -10.550 1.00 83.38 82 MET A O 1
ATOM 639 N N . CYS A 1 83 ? 8.785 4.794 -8.448 1.00 81.38 83 CYS A N 1
ATOM 640 C CA . CYS A 1 83 ? 7.367 4.964 -8.804 1.00 81.38 83 CYS A CA 1
ATOM 641 C C . CYS A 1 83 ? 7.093 6.205 -9.675 1.00 81.38 83 CYS A C 1
ATOM 643 O O . CYS A 1 83 ? 6.187 6.175 -10.496 1.00 81.38 83 CYS A 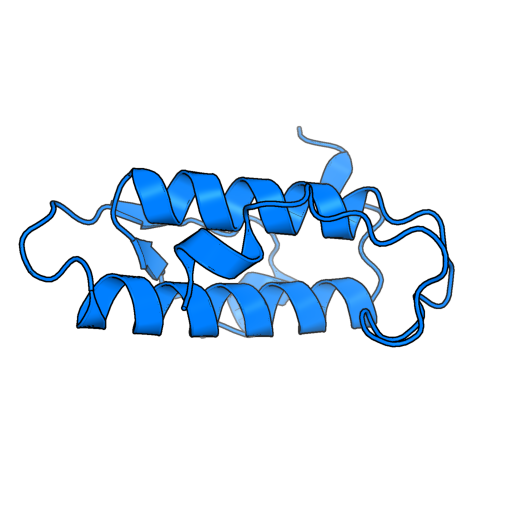O 1
ATOM 645 N N . LYS A 1 84 ? 7.883 7.275 -9.513 1.00 80.81 84 LYS A N 1
ATOM 646 C CA . LYS A 1 84 ? 7.828 8.522 -10.302 1.00 80.81 84 LYS A CA 1
ATOM 647 C C . LYS A 1 84 ? 8.415 8.424 -11.720 1.00 80.81 84 LYS A C 1
ATOM 649 O O . LYS A 1 84 ? 8.186 9.316 -12.518 1.00 80.81 84 LYS A O 1
ATOM 654 N N . LYS A 1 85 ? 9.167 7.362 -12.013 1.00 83.44 85 LYS A N 1
ATOM 655 C CA . LYS A 1 85 ? 9.753 7.044 -13.326 1.00 83.44 85 LYS A CA 1
ATOM 656 C C . LYS A 1 85 ? 9.203 5.722 -13.891 1.00 83.44 85 LYS A C 1
ATOM 658 O O . LYS A 1 85 ? 9.816 5.136 -14.770 1.00 83.44 85 LYS A O 1
ATOM 663 N N . CYS A 1 86 ? 8.124 5.194 -13.311 1.00 85.12 86 CYS A N 1
ATOM 664 C CA . CYS A 1 86 ? 7.536 3.920 -13.713 1.00 85.12 86 CYS A CA 1
ATOM 665 C C . CYS A 1 86 ? 6.565 4.152 -14.868 1.00 85.12 86 CYS A C 1
ATOM 667 O O . CYS A 1 86 ? 5.672 4.976 -14.728 1.00 85.12 86 CYS A O 1
ATOM 669 N N . GLU A 1 87 ? 6.702 3.409 -15.961 1.00 78.62 87 GLU A N 1
ATOM 670 C CA . GLU A 1 87 ? 5.908 3.630 -17.176 1.00 78.62 87 GLU A CA 1
ATOM 671 C C . GLU A 1 87 ? 4.436 3.219 -17.011 1.00 78.62 87 GLU A C 1
ATOM 673 O O . GLU A 1 87 ? 3.551 3.852 -17.573 1.00 78.62 87 GLU A O 1
ATOM 678 N N . THR A 1 88 ? 4.145 2.192 -16.202 1.00 81.38 88 THR A N 1
ATOM 679 C CA . THR A 1 88 ? 2.774 1.667 -16.034 1.00 81.38 88 THR A CA 1
ATOM 680 C C . THR A 1 88 ? 1.968 2.355 -14.927 1.00 81.38 88 THR A C 1
ATOM 682 O O . THR A 1 88 ? 0.747 2.301 -14.956 1.00 81.38 88 THR A O 1
ATOM 685 N N . HIS A 1 89 ? 2.623 2.941 -13.914 1.00 74.62 89 HIS A N 1
ATOM 686 C CA . HIS A 1 89 ? 1.998 3.474 -12.687 1.00 74.62 89 HIS A CA 1
ATOM 687 C C . HIS A 1 89 ? 0.848 2.605 -12.118 1.00 74.62 89 HIS A C 1
ATOM 689 O O . HIS A 1 89 ? -0.333 2.857 -12.314 1.00 74.62 89 HIS A O 1
ATOM 695 N N . CYS A 1 90 ? 1.195 1.593 -11.322 1.00 75.31 90 CYS A N 1
ATOM 696 C CA . CYS A 1 90 ? 0.266 0.553 -10.860 1.00 75.31 90 CYS A CA 1
ATOM 697 C C . CYS A 1 90 ? -0.760 0.949 -9.768 1.00 75.31 90 CYS A C 1
ATOM 699 O O . CYS A 1 90 ? -1.582 0.107 -9.386 1.00 75.31 90 CYS A O 1
ATOM 701 N N . TYR A 1 91 ? -0.729 2.186 -9.256 1.00 72.00 91 TYR A N 1
ATOM 702 C CA . TYR A 1 91 ? -1.757 2.708 -8.345 1.00 72.00 91 TYR A CA 1
ATOM 703 C C . TYR A 1 91 ? -2.918 3.276 -9.157 1.00 72.00 91 TYR A C 1
ATOM 705 O O . TYR A 1 91 ? -2.698 4.096 -10.044 1.00 72.00 91 TYR A O 1
ATOM 713 N N . ALA A 1 92 ? -4.147 2.873 -8.827 1.00 63.41 92 ALA A N 1
ATOM 714 C CA . ALA A 1 92 ? -5.329 3.417 -9.482 1.00 63.41 92 ALA A CA 1
ATOM 715 C C . ALA A 1 92 ? -5.391 4.952 -9.308 1.00 63.41 92 ALA A C 1
ATOM 717 O O . ALA A 1 92 ? -5.086 5.449 -8.212 1.00 63.41 92 ALA A O 1
ATOM 718 N N . PRO A 1 93 ? -5.785 5.708 -10.351 1.00 59.72 93 PRO A N 1
ATOM 719 C CA . PRO A 1 93 ? -6.074 7.132 -10.204 1.00 59.72 93 PRO A CA 1
ATOM 720 C C . PRO A 1 93 ? -7.121 7.319 -9.091 1.00 59.72 93 PRO A C 1
ATOM 722 O O . PRO A 1 93 ? -8.019 6.493 -8.941 1.00 59.72 93 PRO A O 1
ATOM 725 N N . GLY A 1 94 ? -6.947 8.330 -8.237 1.00 59.19 94 GLY A N 1
ATOM 726 C CA . GLY A 1 94 ? -7.781 8.529 -7.042 1.00 59.19 94 GLY A CA 1
ATOM 727 C C . GLY A 1 94 ? -7.176 8.066 -5.717 1.00 59.19 94 GLY A C 1
ATOM 728 O O . GLY A 1 94 ? -7.485 8.636 -4.676 1.00 59.19 94 GLY A O 1
ATOM 729 N N . TYR A 1 95 ? -6.250 7.097 -5.701 1.00 63.22 95 TYR A N 1
ATOM 730 C CA . TYR A 1 95 ? -5.624 6.680 -4.431 1.00 63.22 95 TYR A CA 1
ATOM 731 C C . TYR A 1 95 ? -4.694 7.746 -3.838 1.00 63.22 95 TYR A C 1
ATOM 733 O O . TYR A 1 95 ? -4.580 7.845 -2.621 1.00 63.22 95 TYR A O 1
ATOM 741 N N . ARG A 1 96 ? -4.054 8.562 -4.686 1.00 61.84 96 ARG A N 1
ATOM 742 C CA . ARG A 1 96 ? -3.241 9.706 -4.236 1.00 61.84 96 ARG A CA 1
ATOM 743 C C . ARG A 1 96 ? -4.084 10.802 -3.588 1.00 61.84 96 ARG A C 1
ATOM 745 O O . ARG A 1 96 ? -3.597 11.477 -2.696 1.00 61.84 96 ARG A O 1
ATOM 752 N N . GLU A 1 97 ? -5.326 10.969 -4.032 1.00 64.62 97 GLU A N 1
ATOM 753 C CA . GLU A 1 97 ? -6.239 11.997 -3.521 1.00 64.62 97 GLU A CA 1
ATOM 754 C C . GLU A 1 97 ? -6.780 11.628 -2.137 1.00 64.62 97 GLU A C 1
ATOM 756 O O . GLU A 1 97 ? -7.066 12.510 -1.341 1.00 64.62 97 GLU A O 1
ATOM 761 N N . LYS A 1 98 ? -6.829 10.328 -1.811 1.00 62.94 98 LYS A N 1
ATOM 762 C CA . LYS A 1 98 ? -7.201 9.828 -0.477 1.00 62.94 98 LYS A CA 1
ATOM 763 C C . LYS A 1 98 ? -6.146 10.073 0.606 1.00 62.94 98 LYS A C 1
ATOM 765 O O . LYS A 1 98 ? -6.433 9.832 1.770 1.00 62.94 98 LYS A O 1
ATOM 770 N N . ILE A 1 99 ? -4.928 10.465 0.227 1.00 61.91 99 ILE A N 1
ATOM 771 C CA . ILE A 1 99 ? -3.789 10.655 1.141 1.00 61.91 99 ILE A CA 1
ATOM 772 C C . ILE A 1 99 ? -3.195 12.065 0.969 1.00 61.91 99 ILE A C 1
ATOM 774 O O . ILE A 1 99 ? -1.978 12.247 1.019 1.00 61.91 99 ILE A O 1
ATOM 778 N N . ARG A 1 100 ? -4.040 13.051 0.665 1.00 57.59 100 ARG A N 1
ATOM 779 C CA . ARG A 1 100 ? -3.621 14.429 0.409 1.00 57.59 100 ARG A CA 1
ATOM 780 C C . ARG A 1 100 ? -4.073 15.367 1.512 1.00 57.59 100 ARG A C 1
ATOM 782 O O . ARG A 1 100 ? -5.156 15.105 2.072 1.00 57.59 100 ARG A O 1
#

pLDDT: mean 76.02, std 12.68, range [36.72, 91.31]

Sequence (100 aa):
MSKLLDSLDDKKIRDIRVLGNFISIFCRENHGTEARAGFLIKDARLARSLSGEEIPLCADCHKLLAHGIAKLAQCPYEPKPMCKKCETHCYAPGYREKIR

Radius of gyration: 13.73 Å; chains: 1; bounding box: 26×34×34 Å